Protein AF-A0A2E7DD52-F1 (afdb_monomer_lite)

Foldseek 3Di:
DDEAEAECPPPSPPVDDLVVCVVPPVPPDPDPHHYDRHAALDDDRHDVVSVVVCVVPPPVSVDD

Radius of gyration: 13.02 Å; chains: 1; bounding box: 30×26×31 Å

Secondary structure (DSSP, 8-state):
---B----TTTTS--S-HHHHHHHHHHH----S-B------SSTT--HHHHHHHHHHGGGGS--

Sequence (64 aa):
MVLGVPSNDFDKQEPASDAEIRKFRVIIFSINFPMTGKQEVNGANVHPFYKWAANEFGIASRIQ

pLDDT: mean 71.23, std 14.92, range [47.06, 90.88]

Structure (mmCIF, N/CA/C/O backbone):
data_AF-A0A2E7DD52-F1
#
_entry.id   AF-A0A2E7DD52-F1
#
loop_
_atom_site.group_PDB
_atom_site.id
_atom_site.type_symbol
_atom_site.label_atom_id
_atom_site.label_alt_id
_atom_site.label_comp_id
_atom_site.label_asym_id
_atom_site.label_entity_id
_atom_site.label_seq_id
_atom_site.pdbx_PDB_ins_code
_atom_site.Cartn_x
_atom_site.Cartn_y
_atom_site.Cartn_z
_atom_site.occupancy
_atom_site.B_iso_or_equiv
_atom_site.auth_seq_id
_atom_site.auth_comp_id
_atom_site.auth_asym_id
_atom_site.auth_atom_id
_atom_site.pdbx_PDB_model_num
ATOM 1 N N . MET A 1 1 ? 3.396 -16.396 7.448 1.00 76.31 1 MET A N 1
ATOM 2 C CA . MET A 1 1 ? 3.649 -16.307 5.993 1.00 76.31 1 MET A CA 1
ATOM 3 C C . MET A 1 1 ? 3.773 -14.839 5.641 1.00 76.31 1 MET A C 1
ATOM 5 O O . MET A 1 1 ? 2.997 -14.059 6.174 1.00 76.31 1 MET A O 1
ATOM 9 N N . VAL A 1 2 ? 4.750 -14.469 4.816 1.00 79.38 2 VAL A N 1
ATOM 10 C CA . VAL A 1 2 ? 4.969 -13.082 4.377 1.00 79.38 2 VAL A CA 1
ATOM 11 C C . VAL A 1 2 ? 4.697 -13.023 2.876 1.00 79.38 2 VAL A C 1
ATOM 13 O O . VAL A 1 2 ? 5.099 -13.932 2.154 1.00 79.38 2 VAL A O 1
ATOM 16 N N . LEU A 1 3 ? 3.973 -11.999 2.431 1.00 82.88 3 LEU A N 1
ATOM 17 C CA . LEU A 1 3 ? 3.658 -11.719 1.031 1.00 82.88 3 LEU A CA 1
ATOM 18 C C . LEU A 1 3 ? 3.924 -10.233 0.808 1.00 82.88 3 LEU A C 1
ATOM 20 O O . LEU A 1 3 ? 3.383 -9.403 1.538 1.00 82.88 3 LEU A O 1
ATOM 24 N N . GLY A 1 4 ? 4.758 -9.897 -0.171 1.00 85.75 4 GLY A N 1
ATOM 25 C CA . GLY A 1 4 ? 5.010 -8.501 -0.510 1.00 85.75 4 GLY A CA 1
ATOM 26 C C . GLY A 1 4 ? 4.007 -7.986 -1.539 1.00 85.75 4 GLY A C 1
ATOM 27 O O . GLY A 1 4 ? 3.763 -8.637 -2.558 1.00 85.75 4 GLY A O 1
ATOM 28 N N . VAL A 1 5 ? 3.440 -6.807 -1.277 1.00 85.81 5 VAL A N 1
ATOM 29 C CA . VAL A 1 5 ? 2.489 -6.131 -2.168 1.00 85.81 5 VAL A CA 1
ATOM 30 C C . VAL A 1 5 ? 3.035 -4.742 -2.506 1.00 85.81 5 VAL A C 1
ATOM 32 O O . VAL A 1 5 ? 3.011 -3.861 -1.647 1.00 85.81 5 VAL A O 1
ATOM 35 N N . PRO A 1 6 ? 3.568 -4.534 -3.720 1.00 83.00 6 PRO A N 1
ATOM 36 C CA . PRO A 1 6 ? 4.052 -3.224 -4.140 1.00 83.00 6 PRO A CA 1
ATOM 37 C C . PRO A 1 6 ? 2.880 -2.258 -4.375 1.00 83.00 6 PRO A C 1
ATOM 39 O O . PRO A 1 6 ? 1.835 -2.663 -4.895 1.00 83.00 6 PRO A O 1
ATOM 42 N N . SER A 1 7 ? 3.054 -0.983 -4.021 1.00 82.50 7 SER A N 1
ATOM 43 C CA . SER A 1 7 ? 2.046 0.070 -4.200 1.00 82.50 7 SER A CA 1
ATOM 44 C C . SER A 1 7 ? 2.692 1.437 -4.420 1.00 82.50 7 SER A C 1
ATOM 46 O O . SER A 1 7 ? 3.753 1.724 -3.873 1.00 82.50 7 SER A O 1
ATOM 48 N N . ASN A 1 8 ? 2.030 2.296 -5.198 1.00 79.75 8 ASN A N 1
ATO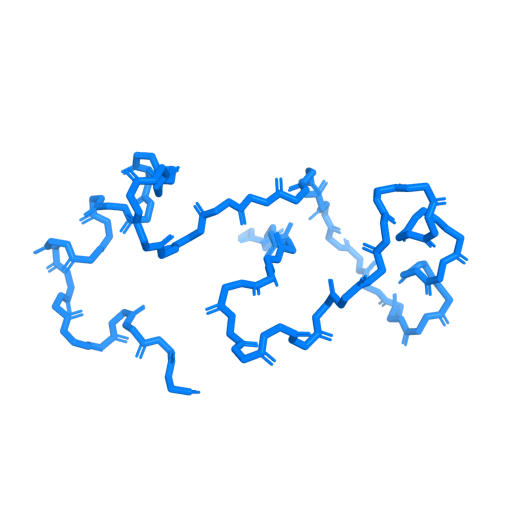M 49 C CA . ASN A 1 8 ? 2.490 3.654 -5.498 1.00 79.75 8 ASN A CA 1
ATOM 50 C C . ASN A 1 8 ? 1.699 4.743 -4.748 1.00 79.75 8 ASN A C 1
ATOM 52 O O . ASN A 1 8 ? 1.863 5.933 -5.018 1.00 79.75 8 ASN A O 1
ATOM 56 N N . ASP A 1 9 ? 0.826 4.354 -3.818 1.00 76.38 9 ASP A N 1
ATOM 57 C CA . ASP A 1 9 ? -0.130 5.278 -3.194 1.00 76.38 9 ASP A CA 1
ATOM 58 C C . ASP A 1 9 ? 0.471 6.124 -2.058 1.00 76.38 9 ASP A C 1
ATOM 60 O O . ASP A 1 9 ? -0.229 6.936 -1.454 1.00 76.38 9 ASP A O 1
ATOM 64 N N . PHE A 1 10 ? 1.765 5.955 -1.774 1.00 77.88 10 PHE A N 1
ATOM 65 C CA . PHE A 1 10 ? 2.516 6.705 -0.767 1.00 77.88 10 PHE A CA 1
ATOM 66 C C . PHE A 1 10 ? 3.471 7.677 -1.464 1.00 77.88 10 PHE A C 1
ATOM 68 O O . PHE A 1 10 ? 4.535 7.281 -1.944 1.00 77.88 10 PHE A O 1
ATOM 75 N N . ASP A 1 11 ? 3.041 8.936 -1.602 1.00 66.75 11 ASP A N 1
ATOM 76 C CA . ASP A 1 11 ? 3.795 10.050 -2.207 1.00 66.75 11 ASP A CA 1
ATOM 77 C C . ASP A 1 11 ? 4.484 9.732 -3.544 1.00 66.75 11 ASP A C 1
ATOM 79 O O . ASP A 1 11 ? 5.513 10.308 -3.898 1.00 66.75 11 ASP A O 1
ATOM 83 N N . LYS A 1 12 ? 3.891 8.823 -4.329 1.00 62.16 12 LYS A N 1
ATOM 84 C CA . LYS A 1 12 ? 4.412 8.380 -5.628 1.00 62.16 12 LYS A CA 1
ATOM 85 C C . LYS A 1 12 ? 5.858 7.870 -5.562 1.00 62.16 12 LYS A C 1
ATOM 87 O O . LYS A 1 12 ? 6.604 8.039 -6.525 1.00 62.16 12 LYS A O 1
ATOM 92 N N . GLN A 1 13 ? 6.265 7.252 -4.450 1.00 55.03 13 GLN A N 1
ATOM 93 C CA . GLN A 1 13 ? 7.618 6.704 -4.275 1.00 55.03 13 GLN A CA 1
ATOM 94 C C . GLN A 1 13 ? 7.949 5.544 -5.239 1.00 55.03 13 GLN A C 1
ATOM 96 O O . GLN A 1 13 ? 9.104 5.130 -5.339 1.00 55.03 13 GLN A O 1
ATOM 101 N N . GLU A 1 14 ? 6.976 5.058 -6.017 1.00 53.38 14 GLU A N 1
ATOM 102 C CA . GLU A 1 14 ? 7.152 4.080 -7.092 1.00 53.38 14 GLU A CA 1
ATOM 103 C C . GLU A 1 14 ? 6.730 4.646 -8.470 1.00 53.38 14 GLU A C 1
ATOM 105 O O . GLU A 1 14 ? 5.826 4.108 -9.115 1.00 53.38 14 GLU A O 1
ATOM 110 N N . PRO A 1 15 ? 7.371 5.717 -8.981 1.00 55.16 15 PRO A N 1
ATOM 111 C CA . PRO A 1 15 ? 6.930 6.406 -10.197 1.00 55.16 15 PRO A CA 1
ATOM 112 C C . PRO A 1 15 ? 7.213 5.624 -11.494 1.00 55.16 15 PRO A C 1
ATOM 114 O O . PRO A 1 15 ? 6.817 6.060 -12.573 1.00 55.16 15 PRO A O 1
ATOM 117 N N . ALA A 1 16 ? 7.902 4.482 -11.410 1.00 55.28 16 ALA A N 1
ATOM 118 C CA . ALA A 1 16 ? 8.263 3.666 -12.562 1.00 55.28 16 ALA A CA 1
ATOM 119 C C . ALA A 1 16 ? 7.024 3.007 -13.196 1.00 55.28 16 ALA A C 1
ATOM 121 O O . ALA A 1 16 ? 6.175 2.430 -12.514 1.00 55.28 16 ALA A O 1
ATOM 122 N N . SER A 1 17 ? 6.935 3.064 -14.525 1.00 56.16 17 SER A N 1
ATOM 123 C CA . SER A 1 17 ? 5.904 2.360 -15.294 1.00 56.16 17 SER A CA 1
ATOM 124 C C . SER A 1 17 ? 5.973 0.841 -15.046 1.00 56.16 17 SER A C 1
ATOM 126 O O . SER A 1 17 ? 7.041 0.301 -14.743 1.00 56.16 17 SER A O 1
ATOM 128 N N . ASP A 1 18 ? 4.859 0.114 -15.209 1.00 55.50 18 ASP A N 1
ATOM 129 C CA . ASP A 1 18 ? 4.798 -1.351 -15.007 1.00 55.50 18 ASP A CA 1
ATOM 130 C C . ASP A 1 18 ? 5.862 -2.134 -15.814 1.00 55.50 18 ASP A C 1
ATOM 132 O O . ASP A 1 18 ? 6.199 -3.274 -15.475 1.00 55.50 18 ASP A O 1
ATOM 136 N N . ALA A 1 19 ? 6.423 -1.514 -16.860 1.00 51.47 19 ALA A N 1
ATOM 137 C CA . ALA A 1 19 ? 7.499 -2.044 -17.691 1.00 51.47 19 ALA A CA 1
ATOM 138 C C . ALA A 1 19 ? 8.905 -1.929 -17.058 1.00 51.47 19 ALA A C 1
ATOM 140 O O . ALA A 1 19 ? 9.741 -2.805 -17.281 1.00 51.47 19 ALA A O 1
ATOM 141 N N . GLU A 1 20 ? 9.175 -0.912 -16.236 1.00 51.84 20 GLU A N 1
ATOM 142 C CA . GLU A 1 20 ? 10.476 -0.707 -15.569 1.00 51.84 20 GLU A CA 1
ATOM 143 C C . GLU A 1 20 ? 10.547 -1.384 -14.194 1.00 51.84 20 GLU A C 1
ATOM 145 O O . GLU A 1 20 ? 11.608 -1.860 -13.777 1.00 51.84 20 GLU A O 1
ATOM 150 N N . ILE A 1 21 ? 9.397 -1.546 -13.534 1.00 51.97 21 ILE A N 1
ATOM 151 C CA . ILE A 1 21 ? 9.266 -2.243 -12.246 1.00 51.97 21 ILE A CA 1
ATOM 152 C C . ILE A 1 21 ? 9.805 -3.687 -12.309 1.00 51.97 21 ILE A C 1
ATOM 154 O O . ILE A 1 21 ? 10.400 -4.163 -11.339 1.00 51.97 21 ILE A O 1
ATOM 158 N N . ARG A 1 22 ? 9.677 -4.374 -13.457 1.00 51.09 22 ARG A N 1
ATOM 159 C CA . ARG A 1 22 ? 10.179 -5.752 -13.631 1.00 51.09 22 ARG A CA 1
ATOM 160 C C . ARG A 1 22 ? 11.702 -5.857 -13.667 1.00 51.09 22 ARG A C 1
ATOM 162 O O . ARG A 1 22 ? 12.228 -6.888 -13.263 1.00 51.09 22 ARG A O 1
ATOM 169 N N . LYS A 1 23 ? 12.409 -4.831 -14.154 1.00 50.03 23 LYS A N 1
ATOM 170 C CA . LYS A 1 23 ? 13.877 -4.867 -14.274 1.00 50.03 23 LYS A CA 1
ATOM 171 C C . LYS A 1 23 ? 14.597 -4.403 -13.007 1.00 50.03 23 LYS A C 1
ATOM 173 O O . LYS A 1 23 ? 15.721 -4.837 -12.788 1.00 50.03 23 LYS A O 1
ATOM 178 N N . PHE A 1 24 ? 13.965 -3.580 -12.167 1.00 50.19 24 PHE A N 1
ATOM 179 C CA . PHE A 1 24 ? 14.651 -2.952 -11.030 1.00 50.19 24 PHE A CA 1
ATOM 180 C C . PHE A 1 24 ? 14.402 -3.597 -9.655 1.00 50.19 24 PHE A C 1
ATOM 182 O O . PHE A 1 24 ? 15.274 -3.510 -8.793 1.00 50.19 24 PHE A O 1
ATOM 189 N N . ARG A 1 25 ? 13.269 -4.275 -9.406 1.00 49.66 25 ARG A N 1
ATOM 190 C CA . ARG A 1 25 ? 1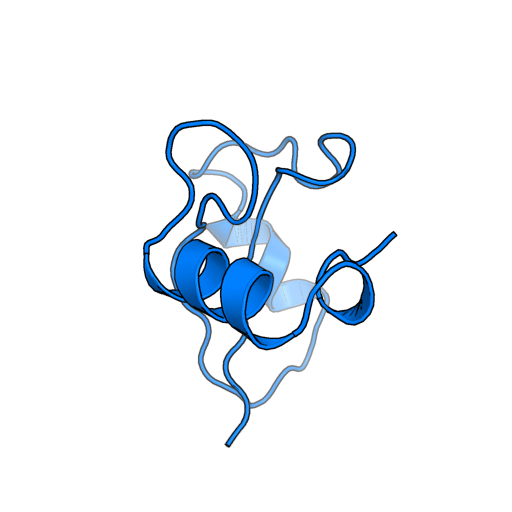2.933 -4.712 -8.028 1.00 49.66 25 ARG A CA 1
ATOM 191 C C . ARG A 1 25 ? 13.610 -5.991 -7.546 1.00 49.66 25 ARG A C 1
ATOM 193 O O . ARG A 1 25 ? 13.792 -6.146 -6.345 1.00 49.66 25 ARG A O 1
ATOM 200 N N . VAL A 1 26 ? 14.025 -6.877 -8.448 1.00 48.62 26 VAL A N 1
ATOM 201 C CA . VAL A 1 26 ? 14.728 -8.115 -8.053 1.00 48.62 26 VAL A CA 1
ATOM 202 C C . VAL A 1 26 ? 16.162 -7.821 -7.590 1.00 48.62 26 VAL A C 1
ATOM 204 O O . VAL A 1 26 ? 16.732 -8.590 -6.827 1.00 48.62 26 VAL A O 1
ATOM 207 N N . ILE A 1 27 ? 16.745 -6.692 -8.010 1.00 49.06 27 ILE A N 1
ATOM 208 C CA . ILE A 1 27 ? 18.165 -6.390 -7.778 1.00 49.06 27 ILE A CA 1
ATOM 209 C C . ILE A 1 27 ? 18.416 -5.775 -6.387 1.00 49.06 27 ILE A C 1
ATOM 211 O O . ILE A 1 27 ? 19.511 -5.930 -5.856 1.00 49.06 27 ILE A O 1
ATOM 215 N N . ILE A 1 28 ? 17.431 -5.109 -5.767 1.00 54.78 28 ILE A N 1
ATOM 216 C CA . ILE A 1 28 ? 17.668 -4.320 -4.537 1.00 54.78 28 ILE A CA 1
ATOM 217 C C . ILE A 1 28 ? 17.326 -5.078 -3.245 1.00 54.78 28 ILE A C 1
ATOM 219 O O . ILE A 1 28 ? 17.924 -4.805 -2.207 1.00 54.78 28 ILE A O 1
ATOM 223 N N . PHE A 1 29 ? 16.429 -6.065 -3.280 1.00 56.94 29 PHE A N 1
ATOM 224 C CA . PHE A 1 29 ? 16.041 -6.793 -2.074 1.00 56.94 29 PHE A CA 1
ATOM 225 C C . PHE A 1 29 ? 16.165 -8.300 -2.288 1.00 56.94 29 PHE A C 1
ATOM 227 O O . PHE A 1 29 ? 15.401 -8.898 -3.039 1.00 56.94 29 PHE A O 1
ATOM 234 N N . SER A 1 30 ? 17.108 -8.927 -1.582 1.00 56.56 30 SER A N 1
ATOM 235 C CA . SER A 1 30 ? 17.213 -10.384 -1.418 1.00 56.56 30 SER A CA 1
ATOM 236 C C . SER A 1 30 ? 16.056 -10.927 -0.564 1.00 56.56 30 SER A C 1
ATOM 238 O O . SER A 1 30 ? 16.267 -11.510 0.497 1.00 56.56 30 SER A O 1
ATOM 240 N N . ILE A 1 31 ? 14.816 -10.673 -0.979 1.00 65.88 31 ILE A N 1
ATOM 241 C CA . ILE A 1 31 ? 13.604 -11.123 -0.294 1.00 65.88 31 ILE A CA 1
ATOM 242 C C . ILE A 1 31 ? 13.255 -12.547 -0.731 1.00 65.88 31 ILE A C 1
ATOM 244 O O . ILE A 1 31 ? 13.239 -12.869 -1.915 1.00 65.88 31 ILE A O 1
ATOM 248 N N . ASN A 1 32 ? 12.992 -13.416 0.248 1.00 73.69 32 ASN A N 1
ATOM 249 C CA . ASN A 1 32 ? 12.722 -14.847 0.060 1.00 73.69 32 ASN A CA 1
ATOM 250 C C . ASN A 1 32 ? 11.221 -15.196 0.104 1.00 73.69 32 ASN A C 1
ATOM 252 O O . ASN A 1 32 ? 10.861 -16.357 0.299 1.00 73.69 32 ASN A O 1
ATOM 256 N N . PHE A 1 33 ? 10.346 -14.201 -0.049 1.00 82.56 33 PHE A N 1
ATOM 257 C CA . PHE A 1 33 ? 8.894 -14.357 0.003 1.00 82.56 33 PHE A CA 1
ATOM 258 C C . PHE A 1 33 ? 8.231 -14.008 -1.337 1.00 82.56 33 PHE A C 1
ATOM 260 O O . PHE A 1 33 ? 8.775 -13.213 -2.106 1.00 82.56 33 PHE A O 1
ATOM 267 N N . PRO A 1 34 ? 7.056 -14.594 -1.638 1.00 81.31 34 PRO A N 1
ATOM 268 C CA . PRO A 1 34 ? 6.316 -14.284 -2.855 1.00 81.31 34 PRO A CA 1
ATOM 269 C C . PRO A 1 34 ? 5.905 -12.805 -2.908 1.00 81.31 34 PRO A C 1
ATOM 271 O O . PRO A 1 34 ? 5.657 -12.168 -1.882 1.00 81.31 34 PRO A O 1
ATOM 274 N N . MET A 1 35 ? 5.805 -12.280 -4.128 1.00 82.81 35 MET A N 1
ATOM 275 C CA . MET A 1 35 ? 5.393 -10.908 -4.431 1.00 82.81 35 MET A CA 1
ATOM 276 C C . MET A 1 35 ? 4.153 -10.928 -5.329 1.00 82.81 35 MET A C 1
ATOM 278 O O . MET A 1 35 ? 4.076 -11.739 -6.254 1.00 82.81 35 MET A O 1
ATOM 282 N N . THR A 1 36 ? 3.197 -10.031 -5.092 1.00 83.62 36 THR A N 1
ATOM 283 C CA . THR A 1 36 ? 2.058 -9.817 -6.001 1.00 83.62 36 THR A CA 1
ATOM 284 C C . THR A 1 36 ? 2.418 -8.847 -7.133 1.00 83.62 36 THR A C 1
ATOM 286 O O . THR A 1 36 ? 3.492 -8.245 -7.151 1.00 83.62 36 THR A O 1
ATOM 289 N N . GLY A 1 37 ? 1.489 -8.636 -8.074 1.00 82.19 37 GLY A N 1
ATOM 290 C CA . GLY A 1 37 ? 1.518 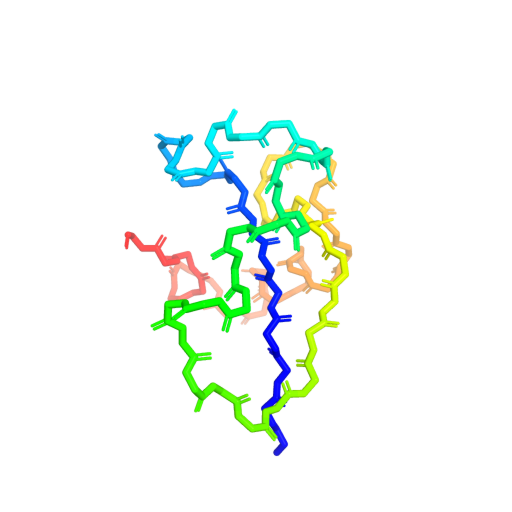-7.434 -8.916 1.00 82.19 37 GLY A CA 1
ATOM 291 C C . GLY A 1 37 ? 1.271 -6.160 -8.095 1.00 82.19 37 GLY A C 1
ATOM 292 O O . GLY A 1 37 ? 0.820 -6.246 -6.950 1.00 82.19 37 GLY A O 1
ATOM 293 N N . LYS A 1 38 ? 1.536 -4.987 -8.685 1.00 82.69 38 LYS A N 1
ATOM 294 C CA . LYS A 1 38 ? 1.254 -3.675 -8.072 1.00 82.69 38 LYS A CA 1
ATOM 295 C C . LYS A 1 38 ? -0.235 -3.544 -7.745 1.00 82.69 38 LYS A C 1
ATOM 297 O O . LYS A 1 38 ? -1.058 -3.928 -8.574 1.00 82.69 38 LYS A O 1
ATOM 302 N N . GLN A 1 39 ? -0.569 -3.034 -6.562 1.00 85.88 39 GLN A N 1
ATOM 303 C CA . GLN A 1 39 ? -1.951 -2.840 -6.111 1.00 85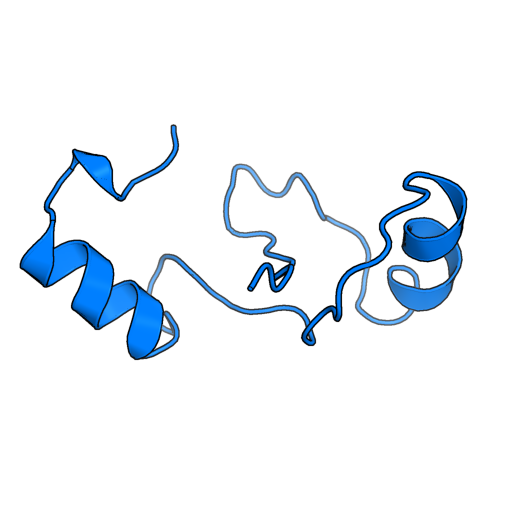.88 39 GLN A CA 1
ATOM 304 C C . GLN A 1 39 ? -2.187 -1.418 -5.593 1.00 85.88 39 GLN A C 1
ATOM 306 O O . GLN A 1 39 ? -1.294 -0.801 -5.007 1.00 85.88 39 GLN A O 1
ATOM 311 N N . GLU A 1 40 ? -3.417 -0.936 -5.772 1.00 84.88 40 GLU A N 1
ATOM 312 C CA . GLU A 1 40 ? -3.932 0.247 -5.079 1.00 84.88 40 GLU A CA 1
ATOM 313 C C . GLU A 1 40 ? -4.360 -0.173 -3.663 1.00 84.88 40 GLU A C 1
ATOM 315 O O . GLU A 1 40 ? -5.225 -1.037 -3.477 1.00 84.88 40 GLU A O 1
ATOM 320 N N . VAL A 1 41 ? -3.713 0.398 -2.653 1.00 87.94 41 VAL A N 1
ATOM 321 C CA . VAL A 1 41 ? -3.946 0.123 -1.227 1.00 87.94 41 VAL A CA 1
ATOM 322 C C . VAL A 1 41 ? -4.623 1.295 -0.522 1.00 87.94 41 VAL A C 1
ATOM 324 O O . VAL A 1 41 ? -5.149 1.120 0.574 1.00 87.94 41 VAL A O 1
ATOM 327 N N . ASN A 1 42 ? -4.663 2.463 -1.166 1.00 82.25 42 ASN A N 1
ATOM 328 C CA . ASN A 1 42 ? -5.394 3.648 -0.736 1.00 82.25 42 ASN A CA 1
ATOM 329 C C . ASN A 1 42 ? -6.161 4.260 -1.925 1.00 82.25 42 ASN A C 1
ATOM 331 O O . ASN A 1 42 ? -5.952 3.903 -3.079 1.00 82.25 42 ASN A O 1
ATOM 335 N N . GLY A 1 43 ? -7.062 5.207 -1.654 1.00 81.69 43 GLY A N 1
ATOM 336 C CA . GLY A 1 43 ? -7.789 5.927 -2.707 1.00 81.69 43 GLY A CA 1
ATOM 337 C C . GLY A 1 43 ? -9.061 5.224 -3.197 1.00 81.69 43 GLY A C 1
ATOM 338 O O . GLY A 1 43 ? -9.663 4.421 -2.485 1.00 81.69 43 GLY A O 1
ATOM 339 N N . ALA A 1 44 ? -9.523 5.599 -4.395 1.00 82.44 44 ALA A N 1
ATOM 340 C CA . ALA A 1 44 ? -10.852 5.238 -4.896 1.00 82.44 44 ALA A CA 1
ATOM 341 C C . ALA A 1 44 ? -10.963 3.787 -5.397 1.00 82.44 44 ALA A C 1
ATOM 343 O O . ALA A 1 44 ? -12.021 3.185 -5.212 1.00 82.44 44 ALA A O 1
ATOM 344 N N . ASN A 1 45 ? -9.893 3.210 -5.965 1.00 85.81 45 ASN A N 1
ATOM 345 C CA . ASN A 1 45 ? -9.885 1.812 -6.426 1.00 85.81 45 ASN A CA 1
ATOM 346 C C . ASN A 1 45 ? -9.096 0.887 -5.489 1.00 85.81 45 ASN A C 1
ATOM 348 O O . ASN A 1 45 ? -8.547 -0.126 -5.921 1.00 85.81 45 ASN A O 1
ATOM 352 N N . VAL A 1 46 ? -9.069 1.217 -4.194 1.00 88.56 46 VAL A N 1
ATOM 353 C CA . VAL A 1 46 ? -8.428 0.390 -3.168 1.00 88.56 46 VAL A CA 1
ATOM 354 C C . VAL A 1 46 ? -8.899 -1.065 -3.245 1.00 88.56 46 VAL A C 1
ATOM 356 O O . VAL A 1 46 ? -10.099 -1.360 -3.283 1.00 88.56 46 VAL A O 1
ATOM 359 N N . HIS A 1 47 ? -7.948 -1.996 -3.225 1.00 90.88 47 HIS A N 1
ATOM 360 C CA . HIS A 1 47 ? -8.255 -3.418 -3.257 1.00 90.88 47 HIS A CA 1
ATOM 361 C C . HIS A 1 47 ? -9.087 -3.830 -2.015 1.00 90.88 47 HIS A C 1
ATOM 363 O O . HIS A 1 47 ? -8.784 -3.392 -0.897 1.00 90.88 47 HIS A O 1
ATOM 369 N N . PRO A 1 48 ? -10.111 -4.704 -2.155 1.00 89.94 48 PRO A N 1
ATOM 370 C CA . PRO A 1 48 ? -11.069 -5.013 -1.085 1.00 89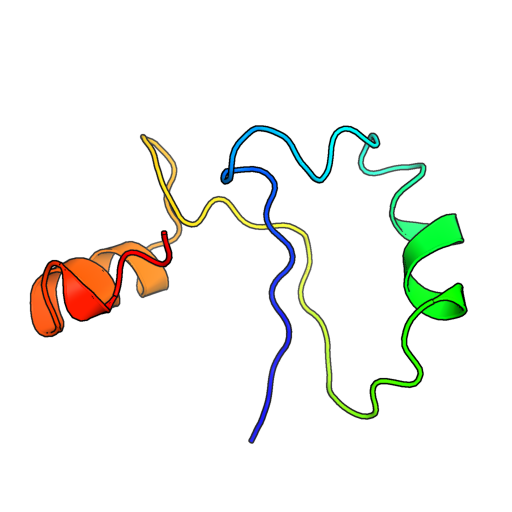.94 48 PRO A CA 1
ATOM 371 C C . PRO A 1 48 ? -10.447 -5.449 0.246 1.00 89.94 48 PRO A C 1
ATOM 373 O O . PRO A 1 48 ? -10.967 -5.111 1.306 1.00 89.94 48 PRO A O 1
ATOM 376 N N . PHE A 1 49 ? -9.313 -6.154 0.199 1.00 89.44 49 PHE A N 1
ATOM 377 C CA . PHE A 1 49 ? -8.560 -6.542 1.396 1.00 89.44 49 PHE A CA 1
ATOM 378 C C . PHE A 1 49 ? -8.109 -5.333 2.234 1.00 89.44 49 PHE A C 1
ATOM 380 O O . PHE A 1 49 ? -8.346 -5.309 3.438 1.00 89.44 49 PHE A O 1
ATOM 387 N N . TYR A 1 50 ? -7.510 -4.313 1.610 1.00 87.00 50 TYR A N 1
ATOM 388 C CA . TYR A 1 50 ? -7.033 -3.119 2.320 1.00 87.00 50 TYR A CA 1
ATOM 389 C C . TYR A 1 50 ? -8.192 -2.252 2.803 1.00 87.00 50 TYR A C 1
ATOM 391 O O . TYR A 1 50 ? -8.125 -1.689 3.893 1.00 87.00 50 TYR A O 1
ATOM 399 N N . LYS A 1 51 ? -9.300 -2.229 2.050 1.00 86.88 51 LYS A N 1
ATOM 400 C CA . LYS A 1 51 ? -10.548 -1.599 2.493 1.00 86.88 51 LYS A CA 1
ATOM 401 C C . LYS A 1 51 ? -11.097 -2.258 3.762 1.00 86.88 51 LYS A C 1
ATOM 403 O O . LYS A 1 51 ? -11.488 -1.559 4.690 1.00 86.88 51 LYS A O 1
ATOM 408 N N . TRP A 1 52 ? -11.122 -3.589 3.810 1.00 89.38 52 TRP A N 1
ATOM 409 C CA . TRP A 1 52 ? -11.543 -4.328 5.001 1.00 89.38 52 TRP A CA 1
ATOM 410 C C . TRP A 1 52 ? -10.591 -4.093 6.180 1.00 89.38 52 TRP A C 1
ATOM 412 O O . TRP A 1 52 ? -11.051 -3.735 7.260 1.00 89.38 52 TRP A O 1
ATOM 422 N N . ALA A 1 53 ? -9.277 -4.210 5.967 1.00 87.31 53 ALA A N 1
ATOM 423 C CA . ALA A 1 53 ? -8.284 -4.027 7.025 1.00 87.31 53 ALA A CA 1
ATOM 424 C C . ALA A 1 53 ? -8.345 -2.619 7.645 1.00 87.31 53 ALA A C 1
ATOM 426 O O . ALA A 1 53 ? -8.249 -2.477 8.862 1.00 87.31 53 ALA A O 1
ATOM 427 N N . ALA A 1 54 ? -8.569 -1.585 6.828 1.00 84.50 54 ALA A N 1
ATOM 428 C CA . ALA A 1 54 ? -8.759 -0.218 7.310 1.00 84.50 54 ALA A CA 1
ATOM 429 C C . ALA A 1 54 ? -10.022 -0.041 8.161 1.00 84.50 54 ALA A C 1
ATOM 431 O O . ALA A 1 54 ? -10.005 0.713 9.135 1.00 84.50 54 ALA A O 1
ATOM 432 N N . ASN A 1 55 ? -11.103 -0.745 7.822 1.00 83.56 55 ASN A N 1
ATOM 433 C CA . ASN A 1 55 ? -12.333 -0.713 8.608 1.00 83.56 55 ASN A CA 1
ATOM 434 C C . ASN A 1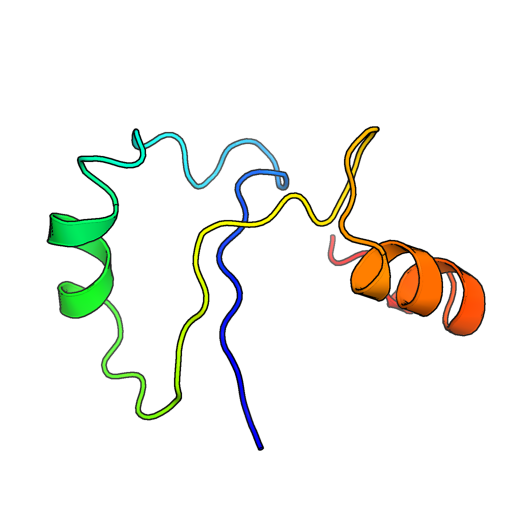 55 ? -12.182 -1.449 9.945 1.00 83.56 55 ASN A C 1
ATOM 436 O O . ASN A 1 55 ? -12.704 -0.980 10.950 1.00 83.56 55 ASN A O 1
ATOM 440 N N . GLU A 1 56 ? -11.475 -2.579 9.954 1.00 87.00 56 GLU A N 1
ATOM 441 C CA . GLU A 1 56 ? -11.337 -3.429 11.141 1.00 87.00 56 GLU A CA 1
ATOM 442 C C . GLU A 1 56 ? -10.333 -2.858 12.158 1.00 87.00 56 GLU A C 1
ATOM 444 O O . GLU A 1 56 ? -10.542 -2.955 13.365 1.00 87.00 56 GLU A O 1
ATOM 449 N N . PHE A 1 57 ? -9.250 -2.230 11.684 1.00 81.12 57 PHE A N 1
ATOM 450 C CA . PHE A 1 57 ? -8.121 -1.828 12.534 1.00 81.12 57 PHE A CA 1
ATOM 451 C C . PHE A 1 57 ? -7.895 -0.306 12.627 1.00 81.12 57 PHE A C 1
ATOM 453 O O . PHE A 1 57 ? -7.013 0.147 13.361 1.00 81.12 57 PHE A O 1
ATOM 460 N N . GLY A 1 58 ? -8.705 0.510 11.943 1.00 67.94 58 GLY A N 1
ATOM 461 C CA . GLY A 1 58 ? -8.684 1.973 12.056 1.00 67.94 58 GLY A CA 1
ATOM 462 C C . GLY A 1 58 ? -7.365 2.628 11.611 1.00 67.94 58 GLY A C 1
ATOM 463 O O . GLY A 1 58 ? -6.645 2.118 10.761 1.00 67.94 58 GLY A O 1
ATOM 464 N N . ILE A 1 59 ? -7.028 3.796 12.178 1.00 56.97 59 ILE A N 1
ATOM 465 C CA . ILE A 1 59 ? -5.860 4.616 11.774 1.00 56.97 59 ILE A CA 1
ATOM 466 C C . ILE A 1 59 ? -4.525 3.854 11.896 1.00 56.97 59 ILE A C 1
ATOM 468 O O . ILE A 1 59 ? -3.596 4.152 11.153 1.00 56.97 59 ILE A O 1
ATOM 472 N N . ALA A 1 60 ? -4.437 2.829 12.750 1.00 58.84 60 ALA A N 1
ATOM 473 C CA . ALA A 1 60 ? -3.235 2.005 12.902 1.00 58.84 60 ALA A CA 1
ATOM 474 C C . ALA A 1 60 ? -2.873 1.188 11.643 1.00 58.84 60 ALA A C 1
ATOM 476 O O . ALA A 1 60 ? -1.734 0.748 11.514 1.00 58.84 60 ALA A O 1
ATOM 477 N N . SER A 1 61 ? -3.806 0.999 10.702 1.00 53.88 61 SER A N 1
ATOM 478 C CA . SER A 1 61 ? -3.541 0.335 9.419 1.00 53.88 61 SER A CA 1
ATOM 479 C C . SER A 1 61 ? -3.114 1.298 8.304 1.00 53.88 61 SER A C 1
ATOM 481 O O . SER A 1 61 ? -2.768 0.852 7.209 1.00 53.88 61 SER A O 1
ATOM 483 N N . ARG A 1 62 ? -3.181 2.615 8.538 1.00 53.94 62 ARG A N 1
ATOM 484 C CA . ARG A 1 62 ? -2.703 3.632 7.597 1.00 53.94 62 ARG A CA 1
ATOM 485 C C . ARG A 1 62 ? -1.238 3.883 7.920 1.00 53.94 62 ARG A C 1
ATOM 487 O O . ARG A 1 62 ? -0.925 4.637 8.834 1.00 53.94 62 ARG A O 1
ATOM 494 N N . ILE A 1 63 ? -0.356 3.198 7.202 1.00 57.47 63 ILE A N 1
ATOM 495 C CA . ILE A 1 63 ? 1.087 3.431 7.292 1.00 57.47 63 ILE A CA 1
ATOM 496 C C . ILE A 1 63 ? 1.331 4.894 6.875 1.00 57.47 63 ILE A C 1
ATOM 498 O O . ILE A 1 63 ? 0.913 5.283 5.783 1.00 57.47 63 ILE A O 1
ATOM 502 N N . GLN A 1 64 ? 1.876 5.704 7.791 1.00 47.06 64 GLN A N 1
ATOM 503 C CA . GLN A 1 64 ? 2.402 7.043 7.494 1.00 47.06 64 GLN A CA 1
ATOM 504 C C . GLN A 1 64 ? 3.698 6.930 6.699 1.00 47.06 64 GLN A C 1
ATOM 506 O O . GLN A 1 64 ? 4.485 6.005 7.006 1.00 47.06 64 GLN A O 1
#